Protein AF-A0A963PQT6-F1 (afdb_monomer)

Mean predicted aligned error: 2.9 Å

Foldseek 3Di:
DDDAQVPDPDVCVHVCVVVCVVLCCQPPLVVLLLLLLVLLLVQLQVVCVVADPQRHHDDPVVNVVSVCCSVVVDVVLSVQLVVQCVVVVDNSVSSLVSVLVVCPPPVNCVSCSVVRCPPHDPVVSNVSSVVVSVVD

Radius of gyration: 16.92 Å; Cα contacts (8 Å, |Δi|>4): 123; chains: 1; bounding box: 40×31×50 Å

Secondary structure (DSSP, 8-state):
----TTT-SSTTTTTTGGGGGGGHHHHSHHHHHHHHHHHHHHHHHHHHHTT-SSSPPPPHHHHHHHHHHHHS--HHHHHHHHHHHHHHS-HHHHHHHHHHHHHTT-HHHHHTGGGTTTT--HHHHHHHHHHHHHH-

pLDDT: mean 96.27, std 2.61, range [84.31, 98.56]

Nearest PDB structures (foldseek):
  2ptq-assembly1_A  TM=9.759E-01  e=4.360E-11  Escherichia coli
  2ptr-assembly1_A-2  TM=9.754E-01  e=5.929E-11  Escherichia coli
  2pts-assembly1_A  TM=9.787E-01  e=7.661E-11  Escherichia coli
  2ptr-assembly1_B-2  TM=9.767E-01  e=1.154E-10  Escherichia coli
  4nsl-assembly1_B  TM=9.755E-01  e=2.489E-10  Salmonella enterica subsp. enterica serovar Typhimurium str. LT2

Solvent-accessible surface area (backbone atoms only — not comparable to full-atom values): 7717 Å² total; per-residue (Å²): 133,77,87,43,53,86,65,37,89,49,51,63,69,14,85,39,25,82,85,42,52,85,44,43,73,38,76,30,70,61,19,45,51,52,32,36,53,47,46,47,52,52,49,41,52,50,52,17,68,70,50,43,95,82,35,54,63,71,52,71,67,57,52,52,49,56,53,44,55,64,74,68,60,46,73,70,55,47,53,52,29,54,59,44,18,74,76,65,77,35,67,64,61,13,48,50,55,47,52,50,62,72,27,67,96,35,72,76,45,52,71,39,44,80,47,59,66,56,97,58,56,69,60,64,40,49,56,52,24,49,52,54,46,74,70,104

Sequence (136 aa):
MELNELTAVSPLDGRYAAKLAAFRPIFSEWGYMRRRVQVELAWFVALSDAGFEEFKPLSNEVRAYLAALLRDFSEADGLAIKQIEKTTNHDVKAVEYWLKSKFAGRPELEKATEFVHFACTSEDINNTSHALQLKA

Structure (mmCIF, N/CA/C/O backbone):
data_AF-A0A963PQT6-F1
#
_entry.id   AF-A0A963PQT6-F1
#
loop_
_atom_site.group_PDB
_atom_site.id
_atom_site.type_symbol
_atom_site.label_atom_id
_atom_site.label_alt_id
_atom_site.label_comp_id
_atom_site.label_asym_id
_atom_site.label_entity_id
_atom_site.label_seq_id
_atom_site.pdbx_PDB_ins_code
_atom_site.Cartn_x
_atom_site.Cartn_y
_atom_site.Cartn_z
_atom_site.occupancy
_atom_site.B_iso_or_equiv
_atom_site.auth_seq_id
_atom_site.auth_comp_id
_atom_site.auth_asym_id
_atom_site.auth_atom_id
_atom_site.pdbx_PDB_model_num
ATOM 1 N N . MET A 1 1 ? 17.984 13.336 -21.049 1.00 84.31 1 MET A N 1
ATOM 2 C CA . MET A 1 1 ? 17.569 12.205 -21.905 1.00 84.31 1 MET A CA 1
ATOM 3 C C . MET A 1 1 ? 16.358 11.588 -21.243 1.00 84.31 1 MET A C 1
ATOM 5 O O . MET A 1 1 ? 16.444 11.323 -20.053 1.00 84.31 1 MET A O 1
ATOM 9 N N . GLU A 1 2 ? 15.260 11.409 -21.971 1.00 92.81 2 GLU A N 1
ATOM 10 C CA . GLU A 1 2 ? 14.064 10.734 -21.446 1.00 92.81 2 GLU A CA 1
ATOM 11 C C . GLU A 1 2 ? 14.283 9.218 -21.367 1.00 92.81 2 GLU A C 1
ATOM 13 O O . GLU A 1 2 ? 15.035 8.658 -22.176 1.00 92.81 2 GLU A O 1
ATOM 18 N N . LEU A 1 3 ? 13.631 8.556 -20.409 1.00 94.12 3 LEU A N 1
ATOM 19 C CA . LEU A 1 3 ? 13.678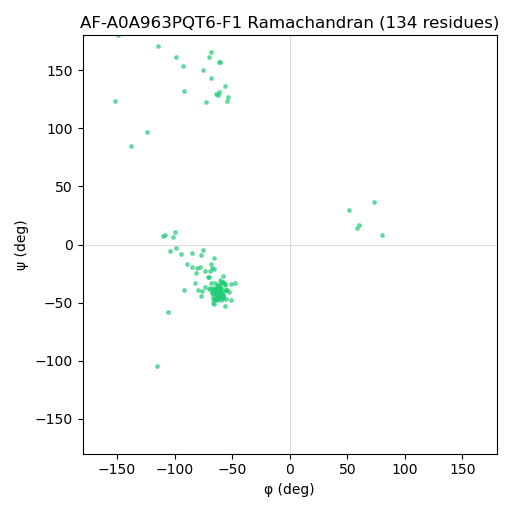 7.100 -20.264 1.00 94.12 3 LEU A CA 1
ATOM 20 C C . LEU A 1 3 ? 12.853 6.423 -21.370 1.00 94.12 3 LEU A C 1
ATOM 22 O O . LEU A 1 3 ? 11.658 6.666 -21.507 1.00 94.12 3 LEU A O 1
ATOM 26 N N . ASN A 1 4 ? 13.491 5.551 -22.147 1.00 95.00 4 ASN A N 1
ATOM 27 C CA . ASN A 1 4 ? 12.874 4.670 -23.138 1.00 95.00 4 ASN A CA 1
ATOM 28 C C . ASN A 1 4 ? 13.684 3.365 -23.256 1.00 95.00 4 ASN A C 1
ATOM 30 O O . ASN A 1 4 ? 14.702 3.205 -22.585 1.00 95.00 4 ASN A O 1
ATOM 34 N N . GLU A 1 5 ? 13.263 2.435 -24.120 1.00 94.62 5 GLU A N 1
ATOM 35 C CA . GLU A 1 5 ? 13.927 1.129 -24.245 1.00 94.62 5 GLU A CA 1
ATOM 36 C C . GLU A 1 5 ? 15.420 1.206 -24.607 1.00 94.62 5 GLU A C 1
ATOM 38 O O . GLU A 1 5 ? 16.195 0.350 -24.179 1.00 94.62 5 GLU A O 1
ATOM 43 N N . LEU A 1 6 ? 15.826 2.219 -25.381 1.00 96.25 6 LEU A N 1
ATOM 44 C CA . LEU A 1 6 ? 17.209 2.427 -25.816 1.00 96.25 6 LEU A CA 1
ATOM 45 C C . LEU A 1 6 ? 18.054 3.140 -24.751 1.00 96.25 6 LEU A C 1
ATOM 47 O O . LEU A 1 6 ? 19.254 2.894 -24.662 1.00 96.25 6 LEU A O 1
ATOM 51 N N . THR A 1 7 ? 17.450 4.039 -23.969 1.00 97.44 7 THR A N 1
ATOM 52 C CA . THR A 1 7 ? 18.147 4.854 -22.957 1.00 97.44 7 THR A CA 1
ATOM 53 C C . THR A 1 7 ? 18.106 4.255 -21.550 1.00 97.44 7 THR A C 1
ATOM 55 O O . THR A 1 7 ? 18.781 4.768 -20.657 1.00 97.44 7 THR A O 1
ATOM 58 N N . ALA A 1 8 ? 17.341 3.181 -21.332 1.00 97.19 8 ALA A N 1
ATOM 59 C CA . ALA A 1 8 ? 17.282 2.470 -20.060 1.00 97.19 8 ALA A CA 1
ATOM 60 C C . ALA A 1 8 ? 18.652 1.890 -19.669 1.00 97.19 8 ALA A C 1
ATOM 62 O O . ALA A 1 8 ? 19.299 1.195 -20.452 1.00 97.19 8 ALA A O 1
ATOM 63 N N . VAL A 1 9 ? 19.073 2.132 -18.421 1.00 97.88 9 VAL A N 1
ATOM 64 C CA . VAL A 1 9 ? 20.331 1.581 -17.879 1.00 97.88 9 VAL A CA 1
ATOM 65 C C . VAL A 1 9 ? 20.248 0.062 -17.729 1.00 97.88 9 VAL A C 1
ATOM 67 O O . VAL A 1 9 ? 21.197 -0.654 -18.043 1.00 97.88 9 VAL A O 1
ATOM 70 N N . SER A 1 10 ? 19.107 -0.438 -17.251 1.00 97.38 10 SER A N 1
ATOM 71 C CA . SER A 1 10 ? 18.863 -1.869 -17.090 1.00 97.38 10 SER A CA 1
ATOM 72 C C . SER A 1 10 ? 18.194 -2.444 -18.340 1.00 97.38 10 SER A C 1
ATOM 74 O O . SER A 1 10 ? 17.164 -1.924 -18.776 1.00 97.38 10 SER A O 1
ATOM 76 N N . PRO A 1 11 ? 18.680 -3.571 -18.891 1.00 96.81 11 PRO A N 1
ATOM 77 C CA . PRO A 1 11 ? 18.000 -4.237 -19.995 1.00 96.81 11 PRO A CA 1
ATOM 78 C C . PRO A 1 11 ? 16.659 -4.850 -19.568 1.00 96.81 11 PRO A C 1
ATOM 80 O O . PRO A 1 11 ? 15.847 -5.148 -20.441 1.00 96.81 11 PRO A O 1
ATOM 83 N N . LEU A 1 12 ? 16.410 -5.027 -18.262 1.00 97.00 12 LEU A N 1
ATOM 84 C CA . LEU A 1 12 ? 15.125 -5.504 -17.736 1.00 97.00 12 LEU A CA 1
ATOM 85 C C . LEU A 1 12 ? 13.992 -4.516 -18.049 1.00 97.00 12 LEU A C 1
ATOM 87 O O . LEU A 1 12 ? 12.891 -4.941 -18.384 1.00 97.00 12 LEU A O 1
ATOM 91 N N . ASP A 1 13 ? 14.293 -3.217 -18.029 1.00 96.50 13 ASP A N 1
ATOM 92 C CA . ASP A 1 13 ? 13.344 -2.141 -18.334 1.00 96.50 13 ASP A CA 1
ATOM 93 C C . ASP A 1 13 ? 13.472 -1.607 -19.771 1.00 96.50 13 ASP A C 1
ATOM 95 O O . ASP A 1 13 ? 12.667 -0.777 -20.189 1.00 96.50 13 ASP A O 1
ATOM 99 N N . GLY A 1 14 ? 14.446 -2.114 -20.538 1.00 96.62 14 GLY A N 1
ATOM 100 C CA . GLY A 1 14 ? 14.646 -1.816 -21.959 1.00 96.62 14 GLY A CA 1
ATOM 101 C C . GLY A 1 14 ? 14.453 -3.044 -22.845 1.00 96.62 14 GLY A C 1
ATOM 102 O O . GLY A 1 14 ? 13.333 -3.497 -23.059 1.00 96.62 14 GLY A O 1
ATOM 103 N N . ARG A 1 15 ? 15.555 -3.628 -23.338 1.00 97.81 15 ARG A N 1
ATOM 104 C CA . ARG A 1 15 ? 15.562 -4.767 -24.284 1.00 97.81 15 ARG A CA 1
ATOM 105 C C . ARG A 1 15 ? 14.625 -5.930 -23.916 1.00 97.81 15 ARG A C 1
ATOM 107 O O . ARG A 1 15 ? 14.133 -6.622 -24.807 1.00 97.81 15 ARG A O 1
ATOM 114 N N . TYR A 1 16 ? 14.428 -6.199 -22.627 1.00 97.25 16 TYR A N 1
ATOM 115 C CA . TYR A 1 16 ? 13.614 -7.305 -22.118 1.00 97.25 16 TYR A CA 1
ATOM 116 C C . TYR A 1 16 ? 12.305 -6.855 -21.457 1.00 97.25 16 TYR A C 1
ATOM 118 O O . TYR A 1 16 ? 11.581 -7.705 -20.939 1.00 97.25 16 TYR A O 1
ATOM 126 N N . ALA A 1 17 ? 11.955 -5.568 -21.537 1.00 96.44 17 ALA A N 1
ATOM 127 C CA . ALA A 1 17 ? 10.769 -4.986 -20.911 1.00 96.44 17 ALA A CA 1
ATOM 128 C C . ALA A 1 17 ? 9.481 -5.754 -21.233 1.00 96.44 17 ALA A C 1
ATOM 130 O O . ALA A 1 17 ? 8.725 -6.111 -20.330 1.00 96.44 17 ALA A O 1
ATOM 131 N N . ALA A 1 18 ? 9.259 -6.076 -22.510 1.00 96.44 18 ALA A N 1
ATOM 132 C CA . ALA A 1 18 ? 8.074 -6.812 -22.946 1.00 96.44 18 ALA A CA 1
ATOM 133 C C . ALA A 1 18 ? 7.965 -8.208 -22.302 1.00 96.44 18 ALA A C 1
ATOM 135 O O . ALA A 1 18 ? 6.866 -8.661 -21.995 1.00 96.44 18 ALA A O 1
ATOM 136 N N . LYS A 1 19 ? 9.097 -8.879 -22.038 1.00 97.56 19 LYS A N 1
ATOM 137 C CA . LYS A 1 19 ? 9.124 -10.202 -21.385 1.00 97.56 19 LYS A CA 1
ATOM 138 C C . LYS A 1 19 ? 8.820 -10.126 -19.890 1.00 97.56 19 LYS A C 1
ATOM 140 O O . LYS A 1 19 ? 8.419 -11.125 -19.304 1.00 97.56 19 LYS A O 1
ATOM 145 N N . LEU A 1 20 ? 9.025 -8.958 -19.285 1.00 96.31 20 LEU A N 1
ATOM 146 C CA . LEU A 1 20 ? 8.858 -8.725 -17.852 1.00 96.31 20 LEU A CA 1
ATOM 147 C C . LEU A 1 20 ? 7.621 -7.879 -17.528 1.00 96.31 20 LEU A C 1
ATOM 149 O O . LEU A 1 20 ? 7.420 -7.505 -16.375 1.00 96.31 20 LEU A O 1
ATOM 153 N N . ALA A 1 21 ? 6.759 -7.601 -18.511 1.00 95.62 21 ALA A N 1
ATOM 154 C CA . ALA A 1 21 ? 5.580 -6.756 -18.331 1.00 95.62 21 ALA A CA 1
ATOM 155 C C . ALA A 1 21 ? 4.675 -7.233 -17.178 1.00 95.62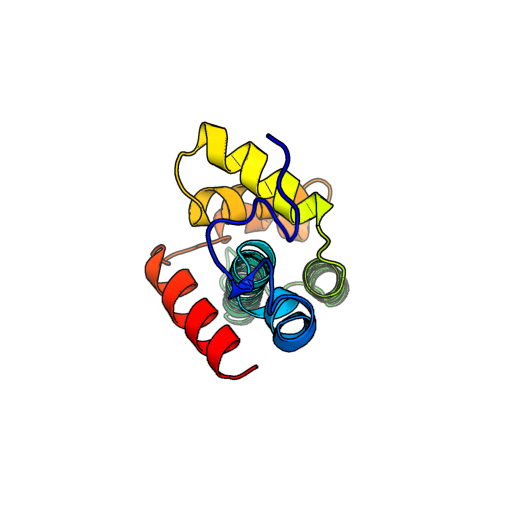 21 ALA A C 1
ATOM 157 O O . ALA A 1 21 ? 4.215 -6.413 -16.386 1.00 95.62 21 ALA A O 1
ATOM 158 N N . ALA A 1 22 ? 4.497 -8.551 -17.026 1.00 96.88 22 ALA A N 1
ATOM 159 C CA . ALA A 1 22 ? 3.702 -9.154 -15.951 1.00 96.88 22 ALA A CA 1
ATOM 160 C C . ALA A 1 22 ? 4.294 -8.945 -14.543 1.00 96.88 22 ALA A C 1
ATOM 162 O O . ALA A 1 22 ? 3.565 -9.001 -13.557 1.00 96.88 22 ALA A O 1
ATOM 163 N N . PHE A 1 23 ? 5.595 -8.664 -14.435 1.00 96.69 23 PHE A N 1
ATOM 164 C CA . PHE A 1 23 ? 6.263 -8.407 -13.161 1.00 96.69 23 PHE A CA 1
ATOM 165 C C . PHE A 1 23 ? 6.146 -6.951 -12.710 1.00 96.69 23 PHE A C 1
ATOM 167 O O . PHE A 1 23 ? 6.290 -6.680 -11.519 1.00 96.69 23 PHE A O 1
ATOM 174 N N . ARG A 1 24 ? 5.842 -6.006 -13.612 1.00 95.56 24 ARG A N 1
ATOM 175 C CA . ARG A 1 24 ? 5.731 -4.578 -13.265 1.00 95.56 24 ARG A CA 1
ATOM 176 C C . ARG A 1 24 ? 4.682 -4.308 -12.179 1.00 95.56 24 ARG A C 1
ATOM 178 O O . ARG A 1 24 ? 5.030 -3.621 -11.222 1.00 95.56 24 ARG A O 1
ATOM 185 N N . PRO A 1 25 ? 3.459 -4.873 -12.217 1.00 96.31 25 PRO A N 1
ATOM 186 C CA . PRO A 1 25 ? 2.480 -4.670 -11.144 1.00 96.31 25 PRO A CA 1
ATOM 187 C C . PRO A 1 25 ? 2.891 -5.271 -9.789 1.00 96.31 25 PRO A C 1
ATOM 189 O O . PRO A 1 25 ? 2.233 -5.004 -8.787 1.00 96.31 25 PRO A O 1
ATOM 192 N N . ILE A 1 26 ? 3.942 -6.099 -9.751 1.00 97.12 26 ILE A N 1
ATOM 193 C CA . ILE A 1 26 ? 4.385 -6.831 -8.560 1.00 97.12 26 ILE A CA 1
ATOM 194 C C . ILE A 1 26 ? 5.655 -6.197 -7.990 1.00 97.12 26 ILE A C 1
ATOM 196 O O . ILE A 1 26 ? 5.650 -5.776 -6.839 1.00 97.12 26 ILE A O 1
ATOM 200 N N . PHE A 1 27 ? 6.719 -6.107 -8.792 1.00 97.25 27 PHE A N 1
ATOM 201 C CA . PHE A 1 27 ? 8.082 -5.785 -8.352 1.00 97.25 27 PHE A CA 1
ATOM 202 C C . PHE A 1 27 ? 8.534 -4.353 -8.658 1.00 97.25 27 PHE A C 1
ATOM 204 O O . PHE A 1 27 ? 9.622 -3.967 -8.240 1.00 97.25 27 PHE A O 1
ATOM 211 N N . SER A 1 28 ? 7.734 -3.555 -9.372 1.00 96.75 28 SER A N 1
ATOM 212 C CA . SER A 1 28 ? 8.023 -2.120 -9.482 1.00 96.75 28 SER A CA 1
ATOM 213 C C . SER A 1 28 ? 7.824 -1.418 -8.137 1.00 96.75 28 SER A C 1
ATOM 215 O O . SER A 1 28 ? 7.143 -1.937 -7.253 1.00 96.75 28 SER A O 1
ATOM 217 N N . GLU A 1 29 ? 8.334 -0.192 -8.020 1.00 96.19 29 GLU A N 1
ATOM 218 C CA . GLU A 1 29 ? 8.053 0.688 -6.880 1.00 96.19 29 GLU A CA 1
ATOM 219 C C . GLU A 1 29 ? 6.541 0.846 -6.642 1.00 96.19 29 GLU A C 1
ATOM 221 O O . GLU A 1 29 ? 6.073 0.768 -5.509 1.00 96.19 29 GLU A O 1
ATOM 226 N N . TRP A 1 30 ? 5.751 0.984 -7.715 1.00 97.12 30 TRP A N 1
ATOM 227 C CA . TRP A 1 30 ? 4.291 1.043 -7.620 1.00 97.12 30 TRP A CA 1
ATOM 228 C C . TRP A 1 30 ? 3.702 -0.256 -7.055 1.00 97.12 30 TRP A C 1
ATOM 230 O O . TRP A 1 30 ? 2.856 -0.221 -6.161 1.00 97.12 30 TRP A O 1
ATOM 240 N N . GLY A 1 31 ? 4.177 -1.408 -7.540 1.00 97.44 31 GLY A N 1
ATOM 241 C CA . GLY A 1 31 ? 3.741 -2.720 -7.061 1.00 97.44 31 GLY A CA 1
ATOM 242 C C . GLY A 1 31 ? 4.085 -2.934 -5.588 1.00 97.44 31 GLY A C 1
ATOM 243 O O . GLY A 1 31 ? 3.242 -3.388 -4.813 1.00 97.44 31 GLY A O 1
ATOM 244 N N . TYR A 1 32 ? 5.290 -2.534 -5.181 1.00 97.19 32 TYR A N 1
ATOM 245 C CA . TYR A 1 32 ? 5.738 -2.609 -3.795 1.00 97.19 32 TYR A CA 1
ATOM 246 C C . TYR A 1 32 ? 4.914 -1.702 -2.880 1.00 97.19 32 TYR A C 1
ATOM 248 O O . TYR A 1 32 ? 4.400 -2.141 -1.851 1.00 97.19 32 TYR A O 1
ATOM 256 N N . MET A 1 33 ? 4.696 -0.459 -3.298 1.00 97.44 33 MET A N 1
ATOM 257 C CA . MET A 1 33 ? 3.879 0.509 -2.577 1.00 97.44 33 MET A CA 1
ATOM 258 C C . MET A 1 33 ? 2.431 0.039 -2.415 1.00 97.44 33 MET A C 1
ATOM 260 O O . MET A 1 33 ? 1.873 0.132 -1.322 1.00 97.44 33 MET A O 1
ATOM 264 N N . ARG A 1 34 ? 1.843 -0.561 -3.457 1.00 98.06 34 ARG A N 1
ATOM 265 C CA . ARG A 1 34 ? 0.517 -1.182 -3.370 1.00 98.06 34 ARG A CA 1
ATOM 266 C C . ARG A 1 34 ? 0.473 -2.301 -2.323 1.00 98.06 34 ARG A C 1
ATOM 268 O O . ARG A 1 34 ? -0.536 -2.441 -1.633 1.00 98.06 34 ARG A O 1
ATOM 275 N N . ARG A 1 35 ? 1.540 -3.100 -2.179 1.00 98.25 35 ARG A N 1
ATOM 276 C CA . ARG A 1 35 ? 1.626 -4.129 -1.123 1.00 98.25 35 ARG A CA 1
ATOM 277 C C . ARG A 1 35 ? 1.768 -3.524 0.270 1.00 98.25 35 ARG A C 1
ATOM 279 O O . ARG A 1 35 ? 1.096 -4.002 1.175 1.00 98.25 35 ARG A O 1
ATOM 286 N N . ARG A 1 36 ? 2.521 -2.435 0.431 1.00 98.12 36 ARG A N 1
ATOM 287 C CA . ARG A 1 36 ? 2.588 -1.713 1.712 1.00 98.12 36 ARG A CA 1
ATOM 288 C C . ARG A 1 36 ? 1.221 -1.179 2.131 1.00 98.12 36 ARG A C 1
ATOM 290 O O . ARG A 1 36 ? 0.790 -1.425 3.250 1.00 98.12 36 ARG A O 1
ATOM 297 N N . VAL A 1 37 ? 0.487 -0.562 1.200 1.00 98.31 37 VAL A N 1
ATOM 298 C CA . VAL A 1 37 ? -0.911 -0.146 1.420 1.00 98.31 37 VAL A CA 1
ATOM 299 C C . VAL A 1 37 ? -1.791 -1.343 1.796 1.00 98.31 37 VAL A C 1
ATOM 301 O O . VAL A 1 37 ? -2.593 -1.247 2.721 1.00 98.31 37 VAL A O 1
ATOM 304 N N . GLN A 1 38 ? -1.639 -2.484 1.114 1.00 98.50 38 GLN A N 1
ATOM 305 C CA . GLN A 1 38 ? -2.378 -3.707 1.441 1.00 98.50 38 GLN A CA 1
ATOM 306 C C . GLN A 1 38 ? -2.131 -4.172 2.881 1.00 98.50 38 GLN A C 1
ATOM 308 O O . GLN A 1 38 ? -3.088 -4.534 3.563 1.00 98.50 38 GLN A O 1
ATOM 313 N N . VAL A 1 39 ? -0.872 -4.195 3.323 1.00 98.56 39 VAL A N 1
ATOM 314 C CA . VAL A 1 39 ? -0.501 -4.640 4.672 1.00 98.56 39 VAL A CA 1
ATOM 315 C C . VAL A 1 39 ? -1.044 -3.680 5.726 1.00 98.56 39 VAL A C 1
ATOM 317 O O . VAL A 1 39 ? -1.688 -4.135 6.664 1.00 98.56 39 VAL A O 1
ATOM 320 N N . GLU A 1 40 ? -0.866 -2.373 5.541 1.00 98.56 40 GLU A N 1
ATOM 321 C CA . GLU A 1 40 ? -1.382 -1.352 6.462 1.00 98.56 40 GLU A CA 1
ATOM 322 C C . GLU A 1 40 ? -2.902 -1.439 6.629 1.00 98.56 40 GLU A C 1
ATOM 324 O O . GLU A 1 40 ? -3.419 -1.443 7.745 1.00 98.56 40 GLU A O 1
ATOM 329 N N . LEU A 1 41 ? -3.640 -1.578 5.521 1.00 98.50 41 LEU A N 1
ATOM 330 C CA . LEU A 1 41 ? 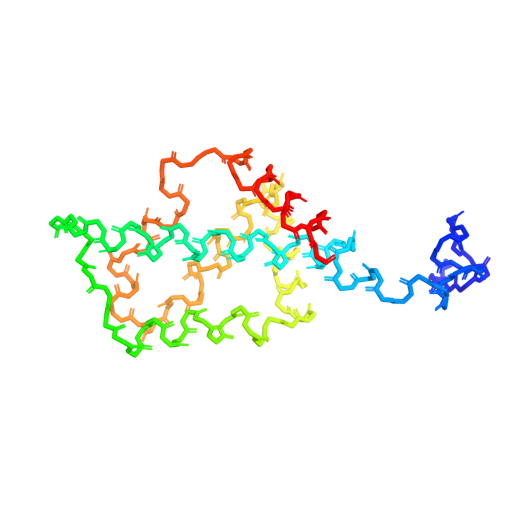-5.094 -1.736 5.560 1.00 98.50 41 LEU A CA 1
ATOM 331 C C . LEU A 1 41 ? -5.512 -3.037 6.253 1.00 98.50 41 LEU A C 1
ATOM 333 O O . LEU A 1 41 ? -6.464 -3.036 7.033 1.00 98.50 41 LEU A O 1
ATOM 337 N N . ALA A 1 42 ? -4.814 -4.143 5.984 1.00 98.44 42 ALA A N 1
ATOM 338 C CA . ALA A 1 42 ? -5.088 -5.419 6.637 1.00 98.44 42 ALA A CA 1
ATOM 339 C C . ALA A 1 42 ? -4.828 -5.344 8.149 1.00 98.44 42 ALA A C 1
ATOM 341 O O . ALA A 1 42 ? -5.637 -5.844 8.929 1.00 98.44 42 ALA A O 1
ATOM 342 N N . TRP A 1 43 ? -3.745 -4.679 8.558 1.00 98.50 43 TRP A N 1
ATOM 343 C CA . TRP A 1 43 ? -3.417 -4.466 9.963 1.00 98.50 43 TRP A CA 1
ATOM 344 C C . TRP A 1 43 ? -4.452 -3.588 10.668 1.00 98.50 43 TRP A C 1
ATOM 346 O O . TRP A 1 43 ? -4.975 -3.964 11.714 1.00 98.50 43 TRP A O 1
ATOM 356 N N . PHE A 1 44 ? -4.838 -2.474 10.047 1.00 98.25 44 PHE A N 1
ATOM 357 C CA . PHE A 1 44 ? -5.867 -1.576 10.563 1.00 98.25 44 PHE A CA 1
ATOM 358 C C . PHE A 1 44 ? -7.214 -2.286 10.777 1.00 98.25 44 PHE A C 1
ATOM 360 O O . PHE A 1 44 ? -7.859 -2.129 11.814 1.00 98.25 44 PHE A O 1
ATOM 367 N N . VAL A 1 45 ? -7.628 -3.118 9.816 1.00 98.25 45 VAL A N 1
ATOM 368 C CA . VAL A 1 45 ? -8.851 -3.924 9.927 1.00 98.25 45 VAL A CA 1
ATOM 369 C C . VAL A 1 45 ? -8.730 -4.977 11.032 1.00 98.25 45 VAL A C 1
ATOM 371 O O . VAL A 1 45 ? -9.685 -5.163 11.786 1.00 98.25 45 VAL A O 1
ATOM 374 N N . ALA A 1 46 ? -7.569 -5.625 11.168 1.00 98.19 46 ALA A N 1
ATOM 375 C CA . ALA A 1 46 ? -7.323 -6.609 12.220 1.00 98.19 46 ALA A CA 1
ATOM 376 C C . ALA A 1 46 ? -7.365 -5.987 13.627 1.00 98.19 46 ALA A C 1
ATOM 378 O O . ALA A 1 46 ? -7.955 -6.573 14.533 1.00 98.19 46 ALA A O 1
ATOM 379 N N . LEU A 1 47 ? -6.805 -4.786 13.807 1.00 97.94 47 LEU A N 1
ATOM 380 C CA . LEU A 1 47 ? -6.898 -4.034 15.064 1.00 97.94 47 LEU A CA 1
ATOM 381 C C . LEU A 1 47 ? -8.348 -3.699 15.423 1.00 97.94 47 LEU A C 1
ATOM 383 O O . LEU A 1 47 ? -8.743 -3.826 16.577 1.00 97.94 47 LEU A O 1
ATOM 387 N N . SER A 1 48 ? -9.154 -3.330 14.429 1.00 97.50 48 SER A N 1
ATOM 388 C CA . SER A 1 48 ? -10.582 -3.101 14.630 1.00 97.50 48 SER A CA 1
ATOM 389 C C . SER A 1 48 ? -11.333 -4.374 15.048 1.00 97.50 48 SER A C 1
ATOM 391 O O . SER A 1 48 ? -12.198 -4.329 15.923 1.00 97.50 48 SER A O 1
ATOM 393 N N . ASP A 1 49 ? -10.990 -5.523 14.456 1.00 97.81 49 ASP A N 1
ATOM 394 C CA . ASP A 1 49 ? -11.582 -6.824 14.797 1.00 97.81 49 ASP A CA 1
ATOM 395 C C . ASP A 1 49 ? -11.182 -7.325 16.191 1.00 97.81 49 ASP A C 1
ATOM 397 O O . ASP A 1 49 ? -11.924 -8.099 16.797 1.00 97.81 49 ASP A O 1
ATOM 401 N N . ALA A 1 50 ? -10.055 -6.855 16.733 1.00 96.56 50 ALA A N 1
ATOM 402 C CA . ALA A 1 50 ? -9.661 -7.140 18.110 1.00 96.56 50 ALA A CA 1
ATOM 403 C C . ALA A 1 50 ? -10.595 -6.485 19.150 1.00 96.56 50 ALA A C 1
ATOM 405 O O . ALA A 1 50 ? -10.655 -6.948 20.288 1.00 96.56 50 ALA A O 1
ATOM 406 N N . GLY A 1 51 ? -11.356 -5.453 18.761 1.00 91.62 51 GLY A N 1
ATOM 407 C CA . GLY A 1 51 ? -12.470 -4.919 19.546 1.00 91.62 51 GLY A CA 1
ATOM 408 C C . GLY A 1 51 ? -12.076 -4.119 20.792 1.00 91.62 51 GLY A C 1
ATOM 409 O O . GLY A 1 51 ? -12.773 -4.206 21.803 1.00 91.62 51 GLY A O 1
ATOM 410 N N . PHE A 1 52 ? -10.986 -3.345 20.732 1.00 91.25 52 PHE A N 1
ATOM 411 C CA . PHE A 1 52 ? -10.578 -2.433 21.810 1.00 91.25 52 PHE A CA 1
ATOM 412 C C . PHE A 1 52 ? -11.648 -1.362 22.092 1.00 91.25 52 PHE A C 1
ATOM 414 O O . PHE A 1 52 ? -12.448 -1.016 21.217 1.00 91.25 52 PHE A O 1
ATOM 421 N N . GLU A 1 53 ? -11.654 -0.789 23.300 1.00 92.94 53 GLU A N 1
ATOM 422 C CA . GLU A 1 53 ? -12.612 0.270 23.659 1.00 92.94 53 GLU A CA 1
ATOM 423 C C . GLU A 1 53 ? -12.441 1.512 22.771 1.00 92.94 53 GLU A C 1
ATOM 425 O O . GLU A 1 53 ? -13.429 2.110 22.327 1.00 92.94 53 GLU A O 1
ATOM 430 N N . GLU A 1 54 ? -11.187 1.849 22.468 1.00 93.50 54 GLU A N 1
ATOM 431 C CA . GLU A 1 54 ? -10.755 2.982 21.653 1.00 93.50 54 GLU A CA 1
ATOM 432 C C . GLU A 1 54 ? -10.853 2.712 20.146 1.00 93.50 54 GLU A C 1
ATOM 434 O O . GL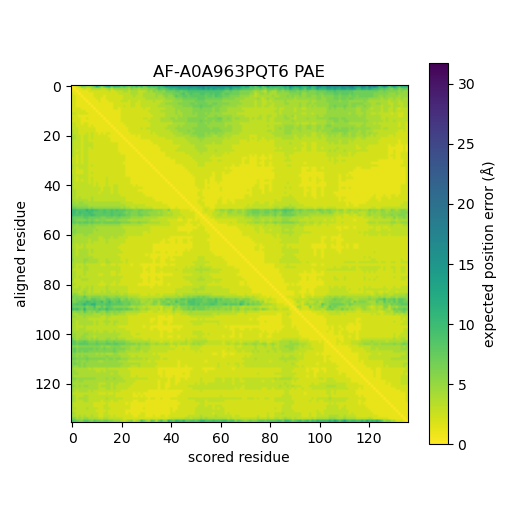U A 1 54 ? -10.934 3.660 19.363 1.00 93.50 54 GLU A O 1
ATOM 439 N N . PHE A 1 55 ? -10.895 1.441 19.728 1.00 96.19 55 PHE A N 1
ATOM 440 C CA . PHE A 1 55 ? -11.033 1.048 18.326 1.00 96.19 55 PHE A CA 1
ATOM 441 C C . PHE A 1 55 ? -12.004 -0.121 18.164 1.00 96.19 55 PHE A C 1
ATOM 443 O O . PHE A 1 55 ? -11.635 -1.293 18.088 1.00 96.19 55 PHE A O 1
ATOM 450 N N . LYS A 1 56 ? -13.286 0.235 18.092 1.00 94.62 56 LYS A N 1
ATOM 451 C CA . LYS A 1 56 ? -14.380 -0.719 17.908 1.00 94.62 56 LYS A CA 1
ATOM 452 C C . LYS A 1 56 ? -14.378 -1.329 16.495 1.00 94.62 56 LYS A C 1
ATOM 454 O O . LYS A 1 56 ? -13.820 -0.727 15.571 1.00 94.62 56 LYS A O 1
ATOM 459 N N . PRO A 1 57 ? -15.057 -2.476 16.303 1.00 97.19 57 PRO A N 1
ATOM 460 C CA . PRO A 1 57 ? -15.245 -3.075 14.986 1.00 97.19 57 PRO A CA 1
ATOM 461 C C . PRO A 1 57 ? -15.849 -2.088 13.979 1.00 97.19 57 PRO A C 1
ATOM 463 O O . PRO A 1 57 ? -16.896 -1.490 14.234 1.00 97.19 57 PRO A O 1
ATOM 466 N N . LEU A 1 58 ? -15.184 -1.933 12.835 1.00 97.62 58 LEU A N 1
ATOM 467 C CA . LEU A 1 58 ? -15.610 -1.080 11.730 1.00 97.62 58 LEU A CA 1
ATOM 468 C C . LEU A 1 58 ? -16.862 -1.652 11.075 1.00 97.62 58 LEU A C 1
ATOM 470 O O . LEU A 1 58 ? -16.974 -2.869 10.879 1.00 97.62 58 LEU A O 1
ATOM 474 N N . SER A 1 59 ? -17.763 -0.767 10.653 1.00 97.75 59 SER A N 1
ATOM 475 C CA . SER A 1 59 ? -18.943 -1.161 9.890 1.00 97.75 59 SER A CA 1
ATOM 476 C C . SER A 1 59 ? -18.584 -1.822 8.551 1.00 97.75 59 SER A C 1
ATOM 478 O O . SER A 1 59 ? -17.519 -1.601 7.963 1.00 97.75 59 SER A O 1
ATOM 480 N N . ASN A 1 60 ? -19.509 -2.628 8.018 1.00 98.00 60 ASN A N 1
ATOM 481 C CA . ASN A 1 60 ? -19.338 -3.275 6.712 1.00 98.00 60 ASN A CA 1
ATOM 482 C C . ASN A 1 60 ? -19.143 -2.259 5.575 1.00 98.00 60 ASN A C 1
ATOM 484 O O . ASN A 1 60 ? -18.414 -2.537 4.625 1.00 98.00 60 ASN A O 1
ATOM 488 N N . GLU A 1 61 ? -19.765 -1.082 5.676 1.00 97.88 61 GLU A N 1
ATOM 489 C CA . GLU A 1 61 ? 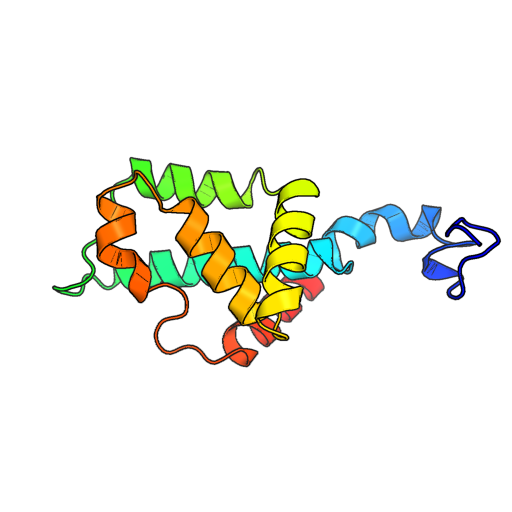-19.603 0.000 4.703 1.00 97.88 61 GLU A CA 1
ATOM 490 C C . GLU A 1 61 ? -18.166 0.530 4.697 1.00 97.88 61 GLU A C 1
ATOM 492 O O . GLU A 1 61 ? -17.542 0.640 3.638 1.00 97.88 61 GLU A O 1
ATOM 497 N N . VAL A 1 62 ? -17.601 0.790 5.879 1.00 97.94 62 VAL A N 1
ATOM 498 C CA . VAL A 1 62 ? -16.216 1.249 5.998 1.00 97.94 62 VAL A CA 1
ATOM 499 C C . VAL A 1 62 ? -15.241 0.173 5.523 1.00 97.94 62 VAL A C 1
ATOM 501 O O . VAL A 1 62 ? -14.313 0.479 4.775 1.00 97.94 62 VAL A O 1
ATOM 504 N N . ARG A 1 63 ? -15.473 -1.100 5.862 1.00 98.19 63 ARG A N 1
ATOM 505 C CA . ARG A 1 63 ? -14.660 -2.222 5.359 1.00 98.19 63 ARG A CA 1
ATOM 506 C C . ARG A 1 63 ? -14.694 -2.317 3.833 1.00 98.19 63 ARG A C 1
ATOM 508 O O . ARG A 1 63 ? -13.649 -2.511 3.211 1.00 98.19 63 ARG A O 1
ATOM 515 N N . ALA A 1 64 ? -15.863 -2.133 3.220 1.00 98.19 64 ALA A N 1
ATOM 516 C CA . ALA A 1 64 ? -16.000 -2.114 1.766 1.00 98.19 64 ALA A CA 1
ATOM 517 C C . ALA A 1 64 ? -15.238 -0.940 1.131 1.00 98.19 64 ALA A C 1
ATOM 519 O O . ALA A 1 64 ? -14.598 -1.117 0.093 1.00 98.19 64 ALA A O 1
ATOM 520 N N . TYR A 1 65 ? -15.246 0.233 1.771 1.00 98.25 65 TYR A N 1
ATOM 521 C CA . TYR A 1 65 ? -14.447 1.379 1.337 1.00 98.25 65 TYR A CA 1
ATOM 522 C C . TYR A 1 65 ? -12.938 1.103 1.410 1.00 98.25 65 TYR A C 1
ATOM 524 O O . TYR A 1 65 ? -12.230 1.329 0.429 1.00 98.25 65 TYR A O 1
ATOM 532 N N . LEU A 1 66 ? -12.440 0.565 2.527 1.00 98.25 66 LEU A N 1
ATOM 533 C CA . LEU A 1 66 ? -11.021 0.219 2.675 1.00 98.25 66 LEU A CA 1
ATOM 534 C C . LEU A 1 66 ? -10.583 -0.831 1.641 1.00 98.25 66 LEU A C 1
ATOM 536 O O . LEU A 1 66 ? -9.524 -0.701 1.030 1.00 98.25 66 LEU A O 1
ATOM 540 N N . ALA A 1 67 ? -11.421 -1.835 1.373 1.00 98.19 67 ALA A N 1
ATOM 541 C CA . ALA A 1 67 ? -11.162 -2.813 0.319 1.00 98.19 67 ALA A CA 1
ATOM 542 C C . ALA A 1 67 ? -11.131 -2.170 -1.082 1.00 98.19 67 ALA A C 1
ATOM 544 O O . ALA A 1 67 ? -10.305 -2.548 -1.917 1.00 98.19 67 ALA A O 1
ATOM 545 N N . ALA A 1 68 ? -11.996 -1.182 -1.338 1.00 98.19 68 ALA A N 1
ATOM 546 C CA . ALA A 1 68 ? -12.004 -0.428 -2.588 1.00 98.19 68 ALA A CA 1
ATOM 547 C C . ALA A 1 68 ? -10.714 0.384 -2.785 1.00 98.19 68 ALA A C 1
ATOM 549 O O . ALA A 1 68 ? -10.176 0.366 -3.888 1.00 98.19 68 ALA A O 1
ATOM 550 N N . LEU A 1 69 ? -10.157 0.998 -1.729 1.00 97.88 69 LEU A N 1
ATOM 551 C CA . LEU A 1 69 ? -8.871 1.713 -1.811 1.00 97.88 69 LEU A CA 1
ATOM 552 C C . LEU A 1 69 ? -7.741 0.829 -2.355 1.00 97.88 69 LEU A C 1
ATOM 554 O O . LEU A 1 69 ? -6.917 1.297 -3.134 1.00 97.88 69 LEU A O 1
ATOM 558 N N . LEU A 1 70 ? -7.701 -0.450 -1.967 1.00 97.81 70 LEU A N 1
ATOM 559 C CA . LEU A 1 70 ? -6.690 -1.390 -2.455 1.00 97.81 70 LEU A CA 1
ATOM 560 C C . LEU A 1 70 ? -7.005 -1.945 -3.852 1.00 97.81 70 LEU A C 1
ATOM 562 O O . LEU A 1 70 ? -6.096 -2.174 -4.662 1.00 97.81 70 LEU A O 1
ATOM 566 N N . ARG A 1 71 ? -8.281 -2.238 -4.122 1.00 97.81 71 ARG A N 1
ATOM 567 C CA . ARG A 1 71 ? -8.728 -2.759 -5.420 1.00 97.81 71 ARG A CA 1
ATOM 568 C C . ARG A 1 71 ? -8.485 -1.738 -6.529 1.00 97.81 71 ARG A C 1
ATOM 570 O O . ARG A 1 71 ? -7.979 -2.114 -7.580 1.00 97.81 71 ARG A O 1
ATOM 577 N N . ASP A 1 72 ? -8.795 -0.478 -6.249 1.00 97.81 72 ASP A N 1
ATOM 578 C CA . ASP A 1 72 ? -8.788 0.617 -7.216 1.00 97.81 72 ASP A CA 1
ATOM 579 C C . ASP A 1 72 ? -7.506 1.471 -7.111 1.00 97.81 72 ASP A C 1
ATOM 581 O O . ASP A 1 72 ? -7.423 2.538 -7.716 1.00 97.81 72 ASP A O 1
ATOM 585 N N . PHE A 1 73 ? -6.498 1.004 -6.356 1.00 98.19 73 PHE A N 1
ATOM 586 C CA . PHE A 1 73 ? -5.207 1.679 -6.207 1.00 98.19 73 PHE A CA 1
ATOM 587 C C . PHE A 1 73 ? -4.582 1.941 -7.579 1.00 98.19 73 PHE A C 1
ATOM 589 O O . PHE A 1 73 ? -4.375 1.009 -8.359 1.00 98.19 73 PHE A O 1
ATOM 596 N N . SER A 1 74 ? -4.277 3.205 -7.865 1.00 97.88 74 SER A N 1
ATOM 597 C CA . SER A 1 74 ? -3.870 3.669 -9.192 1.00 97.88 74 SER A CA 1
ATOM 598 C C . SER A 1 74 ? -2.426 4.177 -9.228 1.00 97.88 74 SER A C 1
ATOM 600 O O . SER A 1 74 ? -1.770 4.347 -8.199 1.00 97.88 74 SER A O 1
ATOM 602 N N . GLU A 1 75 ? -1.899 4.450 -10.425 1.00 97.06 75 GLU A N 1
ATOM 603 C CA . GLU A 1 75 ? -0.606 5.136 -10.574 1.00 97.06 75 GLU A CA 1
ATOM 604 C C . GLU A 1 75 ? -0.630 6.534 -9.935 1.00 97.06 75 GLU A C 1
ATOM 606 O O . GLU A 1 75 ? 0.334 6.933 -9.284 1.00 97.06 75 GLU A O 1
ATOM 611 N N . ALA A 1 76 ? -1.759 7.244 -10.036 1.00 98.06 76 ALA A N 1
ATOM 612 C CA . ALA A 1 76 ? -1.936 8.557 -9.423 1.00 98.06 76 ALA A CA 1
ATOM 613 C C . ALA A 1 76 ? -1.834 8.502 -7.889 1.00 98.06 76 ALA A C 1
ATOM 615 O O . ALA A 1 76 ? -1.253 9.402 -7.282 1.00 98.06 76 ALA A O 1
ATOM 616 N N . ASP A 1 77 ? -2.336 7.437 -7.258 1.00 98.00 77 ASP A N 1
ATOM 617 C CA . ASP A 1 77 ? -2.178 7.234 -5.815 1.00 98.00 77 ASP A CA 1
ATOM 618 C C . ASP A 1 77 ? -0.715 6.980 -5.439 1.00 98.00 77 ASP A C 1
ATOM 620 O O . ASP A 1 77 ? -0.220 7.562 -4.473 1.00 98.00 77 ASP A O 1
ATOM 624 N N . GLY A 1 78 ? 0.002 6.185 -6.241 1.00 97.38 78 GLY A N 1
ATOM 625 C CA . GLY A 1 78 ? 1.438 5.978 -6.061 1.00 97.38 78 GLY A CA 1
ATOM 626 C C . GLY A 1 78 ? 2.236 7.282 -6.168 1.00 97.38 78 GLY A C 1
ATOM 627 O O . GLY A 1 78 ? 3.084 7.575 -5.325 1.00 97.38 78 GLY A O 1
ATOM 628 N N . LEU A 1 79 ? 1.916 8.123 -7.154 1.00 97.19 79 LEU A N 1
ATOM 629 C CA . LEU A 1 79 ? 2.522 9.448 -7.310 1.00 97.19 79 LEU A CA 1
ATOM 630 C C . LEU A 1 79 ? 2.194 10.384 -6.139 1.00 97.19 79 LEU A C 1
ATOM 632 O O . LEU A 1 79 ? 3.066 11.133 -5.696 1.00 97.19 79 LEU A O 1
ATOM 636 N N . ALA A 1 80 ? 0.970 10.328 -5.605 1.00 97.56 80 ALA A N 1
ATOM 637 C CA . ALA A 1 80 ? 0.588 11.096 -4.422 1.00 97.56 80 ALA A CA 1
ATOM 638 C C . ALA A 1 80 ? 1.418 10.691 -3.191 1.00 97.56 80 ALA A C 1
ATOM 640 O O . ALA A 1 80 ? 1.907 11.563 -2.472 1.00 97.56 80 ALA A O 1
ATOM 641 N N . ILE A 1 81 ? 1.656 9.390 -2.988 1.00 97.69 81 ILE A N 1
ATOM 642 C CA . ILE A 1 81 ? 2.539 8.894 -1.921 1.00 97.69 81 ILE A CA 1
ATOM 643 C C . ILE A 1 81 ? 3.977 9.382 -2.140 1.00 97.69 81 ILE A C 1
ATOM 645 O O . ILE A 1 81 ? 4.564 9.942 -1.217 1.00 97.69 81 ILE A O 1
ATOM 649 N N . LYS A 1 82 ? 4.532 9.280 -3.360 1.00 95.88 82 LYS A N 1
ATOM 650 C CA . LYS A 1 82 ? 5.875 9.823 -3.663 1.00 95.88 82 LYS A CA 1
ATOM 651 C C . LYS A 1 82 ? 5.966 11.329 -3.398 1.00 95.88 82 LYS A C 1
ATOM 653 O O . LYS A 1 82 ? 7.027 11.825 -3.031 1.00 95.88 82 LYS A O 1
ATOM 658 N N . GLN A 1 83 ? 4.882 12.080 -3.592 1.00 96.06 83 GLN A N 1
ATOM 659 C CA . GLN A 1 83 ? 4.868 13.513 -3.303 1.00 96.06 83 GLN A CA 1
ATOM 660 C C . GLN A 1 83 ? 4.936 13.798 -1.796 1.00 96.06 83 GLN A C 1
ATOM 662 O O . GLN A 1 83 ? 5.627 14.734 -1.400 1.00 96.06 83 GLN A O 1
ATOM 667 N N . ILE A 1 84 ? 4.277 12.984 -0.970 1.00 96.06 84 ILE A N 1
ATOM 668 C CA . ILE A 1 84 ? 4.384 13.049 0.495 1.00 96.06 84 ILE A CA 1
ATOM 669 C C . ILE A 1 84 ? 5.792 12.638 0.949 1.00 96.06 84 ILE A C 1
ATOM 671 O O . ILE A 1 84 ? 6.383 13.289 1.811 1.00 96.06 84 ILE A O 1
ATOM 675 N N . GLU A 1 85 ? 6.362 11.603 0.329 1.00 94.94 85 GLU A N 1
ATOM 676 C CA . GLU A 1 85 ? 7.702 11.092 0.638 1.00 94.94 85 GLU A CA 1
ATOM 677 C C . GLU A 1 85 ? 8.793 12.157 0.494 1.00 94.94 85 GLU A C 1
ATOM 679 O O . GLU A 1 85 ? 9.731 12.185 1.284 1.00 94.94 85 GLU A O 1
ATOM 684 N N . LYS A 1 86 ? 8.652 13.098 -0.449 1.00 93.69 86 LYS A N 1
ATOM 685 C CA . LYS A 1 86 ? 9.585 14.232 -0.584 1.00 93.69 86 LYS A CA 1
ATOM 686 C C . LYS A 1 86 ? 9.680 15.086 0.682 1.00 93.69 86 LYS A C 1
ATOM 688 O O . LYS A 1 86 ? 10.699 15.735 0.895 1.00 93.69 86 LYS A O 1
ATOM 693 N N . THR A 1 87 ? 8.624 15.123 1.492 1.00 91.12 87 THR A N 1
ATOM 694 C CA . THR A 1 87 ? 8.594 15.858 2.760 1.00 91.12 87 THR A CA 1
ATOM 695 C C . THR A 1 87 ? 9.021 14.979 3.933 1.00 91.12 87 THR A C 1
ATOM 697 O O . THR A 1 87 ? 9.726 15.459 4.814 1.00 91.12 87 THR A O 1
ATOM 700 N N . THR A 1 88 ? 8.621 13.704 3.960 1.00 87.88 88 THR A N 1
ATOM 701 C CA . THR A 1 88 ? 8.946 12.796 5.076 1.00 87.88 88 THR A CA 1
ATOM 702 C C . THR A 1 88 ? 10.348 12.200 4.993 1.00 87.88 88 THR A C 1
ATOM 704 O O . THR A 1 88 ? 10.883 11.783 6.016 1.00 87.88 88 THR A O 1
ATOM 707 N N . ASN A 1 89 ? 10.921 12.117 3.789 1.00 89.50 89 ASN A N 1
ATOM 708 C CA . ASN A 1 89 ? 12.125 11.349 3.465 1.00 89.50 89 ASN A CA 1
ATOM 709 C C . ASN A 1 89 ? 12.053 9.881 3.943 1.00 89.50 89 ASN A C 1
ATOM 711 O O . ASN A 1 89 ? 13.066 9.279 4.297 1.00 89.50 89 ASN A O 1
ATOM 715 N N . HIS A 1 90 ? 10.836 9.326 4.003 1.00 88.31 90 HIS A N 1
ATOM 716 C CA . HIS A 1 90 ? 10.566 7.956 4.431 1.00 88.31 90 HIS A CA 1
ATOM 717 C C . HIS A 1 90 ? 9.288 7.429 3.763 1.00 88.31 90 HIS A C 1
ATOM 719 O O . HIS A 1 90 ? 8.202 7.995 3.918 1.00 88.31 90 HIS A O 1
ATOM 725 N N . ASP A 1 91 ? 9.425 6.306 3.064 1.00 85.31 91 ASP A N 1
ATOM 726 C CA . ASP A 1 91 ? 8.403 5.665 2.231 1.00 85.31 91 ASP A CA 1
ATOM 727 C C . ASP A 1 91 ? 7.195 5.108 3.012 1.00 85.31 91 ASP A C 1
ATOM 729 O O . ASP A 1 91 ? 6.056 5.448 2.700 1.00 85.31 91 ASP A O 1
ATOM 733 N N . VAL A 1 92 ? 7.406 4.315 4.067 1.00 88.38 92 VAL A N 1
ATOM 734 C CA . VAL A 1 92 ? 6.327 3.782 4.918 1.00 88.38 92 VAL A CA 1
ATOM 735 C C . VAL A 1 92 ? 5.564 4.918 5.599 1.00 88.38 92 VAL A C 1
ATOM 737 O O . VAL A 1 92 ? 4.336 4.941 5.576 1.00 88.38 92 VAL A O 1
ATOM 740 N N . LYS A 1 93 ? 6.270 5.941 6.098 1.00 91.56 93 LYS A N 1
ATOM 741 C CA . LYS A 1 93 ? 5.615 7.120 6.676 1.00 91.56 93 LYS A CA 1
ATOM 742 C C . LYS A 1 93 ? 4.759 7.872 5.650 1.00 91.56 93 LYS A C 1
ATOM 744 O O . LYS A 1 93 ? 3.704 8.402 5.993 1.00 91.56 93 LYS A O 1
ATOM 749 N N . ALA A 1 94 ? 5.180 7.912 4.386 1.00 96.44 94 ALA A N 1
ATOM 750 C CA . ALA A 1 94 ? 4.385 8.509 3.318 1.00 96.44 94 ALA A CA 1
ATOM 751 C C . ALA A 1 94 ? 3.099 7.714 3.031 1.00 96.44 94 ALA A C 1
ATOM 753 O O . ALA A 1 94 ? 2.051 8.321 2.806 1.00 96.44 94 ALA A O 1
ATOM 754 N N . VAL A 1 95 ? 3.155 6.377 3.100 1.00 96.44 95 VAL A N 1
ATOM 755 C CA . VAL A 1 95 ? 1.967 5.508 3.018 1.00 96.44 95 VAL A CA 1
ATOM 756 C C . VAL A 1 95 ? 1.006 5.781 4.178 1.00 96.44 95 VAL A C 1
ATOM 758 O O . VAL A 1 95 ? -0.191 5.943 3.935 1.00 96.44 95 VAL A O 1
ATOM 761 N N . GLU A 1 96 ? 1.511 5.907 5.410 1.00 94.81 96 GLU A N 1
ATOM 762 C CA . GLU A 1 96 ? 0.696 6.255 6.584 1.00 94.81 96 GLU A CA 1
ATOM 763 C C . GLU A 1 96 ? -0.056 7.575 6.361 1.00 94.81 96 GLU A C 1
ATOM 765 O O . GLU A 1 96 ? -1.282 7.623 6.459 1.00 94.81 96 GLU A O 1
ATOM 770 N N . TYR A 1 97 ? 0.651 8.647 5.993 1.00 95.56 97 TYR A N 1
ATOM 771 C CA . TYR A 1 97 ? 0.021 9.945 5.735 1.00 95.56 97 TYR A CA 1
ATOM 772 C C . TYR A 1 97 ? -0.980 9.901 4.581 1.00 95.56 97 TYR A C 1
ATOM 774 O O . TYR A 1 97 ? -2.035 10.537 4.658 1.00 95.56 97 TYR A O 1
ATOM 782 N N . TRP A 1 98 ? -0.685 9.144 3.523 1.00 97.94 98 TRP A N 1
ATOM 783 C CA . TRP A 1 98 ? -1.625 8.957 2.426 1.00 97.94 98 TRP A CA 1
ATOM 784 C C . TRP A 1 98 ? -2.905 8.274 2.911 1.00 97.94 98 TRP A C 1
ATOM 786 O O . TRP A 1 98 ? -3.990 8.780 2.624 1.00 97.94 98 TRP A O 1
ATOM 796 N N . LEU A 1 99 ? -2.813 7.209 3.714 1.00 97.50 99 LEU A N 1
ATOM 797 C CA . LEU A 1 99 ? -3.983 6.549 4.303 1.00 97.50 99 LEU A CA 1
ATOM 798 C C . LEU A 1 99 ? -4.791 7.504 5.183 1.00 97.50 99 LEU A C 1
ATOM 800 O O . LEU A 1 99 ? -5.998 7.633 4.977 1.00 97.50 99 LEU A O 1
ATOM 804 N N . LYS A 1 100 ? -4.129 8.247 6.080 1.00 96.25 100 LYS A N 1
ATOM 805 C CA . LYS A 1 100 ? -4.787 9.263 6.918 1.00 96.25 100 LYS A CA 1
ATOM 806 C C . LYS A 1 100 ? -5.530 10.302 6.063 1.00 96.25 100 LYS A C 1
ATOM 808 O O . LYS A 1 100 ? -6.658 10.667 6.380 1.00 96.25 100 LYS A O 1
ATOM 813 N N . SER A 1 101 ? -4.968 10.714 4.921 1.00 96.38 101 SER A N 1
ATOM 814 C CA . SER A 1 101 ? -5.651 11.627 3.989 1.00 96.38 101 SER A CA 1
ATOM 815 C C . SER A 1 101 ? -6.911 11.022 3.354 1.00 96.38 101 SER A C 1
ATOM 817 O O . SER A 1 101 ? -7.891 11.731 3.134 1.00 96.38 101 SER A O 1
ATOM 819 N N . LYS A 1 102 ? -6.929 9.704 3.103 1.00 97.31 102 LYS A N 1
ATOM 820 C CA . LYS A 1 102 ? -8.094 8.986 2.555 1.00 97.31 102 LYS A CA 1
ATOM 821 C C . LYS A 1 102 ? -9.186 8.734 3.600 1.00 97.31 102 LYS A C 1
ATOM 823 O O . LYS A 1 102 ? -10.266 8.269 3.232 1.00 97.31 102 LYS A O 1
ATOM 828 N N . PHE A 1 103 ? -8.924 8.997 4.880 1.00 96.25 103 PHE A N 1
ATOM 829 C CA . PHE A 1 103 ? -9.894 8.822 5.966 1.00 96.25 103 PHE A CA 1
ATOM 830 C C . PHE A 1 103 ? -10.736 10.081 6.211 1.00 96.25 103 PHE A C 1
ATOM 832 O O . PHE A 1 103 ? -11.808 9.984 6.805 1.00 96.25 103 PHE A O 1
ATOM 839 N N . ALA A 1 104 ? -10.296 11.238 5.709 1.00 92.94 104 ALA A N 1
ATOM 840 C CA . ALA A 1 104 ? -11.008 12.502 5.849 1.00 92.94 104 ALA A CA 1
ATOM 841 C C . ALA A 1 104 ? -12.451 12.424 5.313 1.00 92.94 104 ALA A C 1
ATOM 843 O O . ALA A 1 104 ? -12.713 11.871 4.241 1.00 92.94 104 ALA A 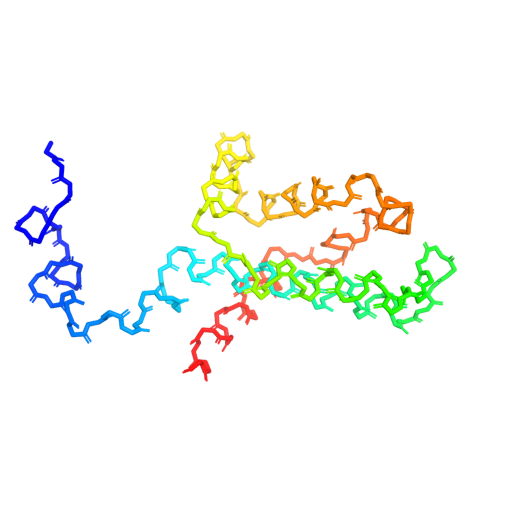O 1
ATOM 844 N N . GLY A 1 105 ? -13.395 12.992 6.064 1.00 93.00 105 GLY A N 1
ATOM 845 C CA . GLY A 1 105 ? -14.824 12.972 5.754 1.00 93.00 105 GLY A CA 1
ATOM 846 C C . GLY A 1 105 ? -15.535 11.669 6.131 1.00 93.00 105 GLY A C 1
ATOM 847 O O . GLY A 1 105 ? -16.696 11.489 5.759 1.00 93.00 105 GLY A O 1
ATOM 848 N N . ARG A 1 106 ? -14.873 10.749 6.849 1.00 95.62 106 ARG A N 1
ATOM 849 C CA . ARG A 1 106 ? -15.444 9.460 7.281 1.00 95.62 106 ARG A CA 1
ATOM 850 C C . ARG A 1 106 ? -15.342 9.311 8.802 1.00 95.62 106 ARG A C 1
ATOM 852 O O . ARG A 1 106 ? -14.319 8.833 9.284 1.00 95.62 106 ARG A O 1
ATOM 859 N N . PRO A 1 107 ? -16.403 9.633 9.566 1.00 95.31 107 PRO A N 1
ATOM 860 C CA . PRO A 1 107 ? -16.327 9.735 11.027 1.00 95.31 107 PRO A CA 1
ATOM 861 C C . PRO A 1 107 ? -15.812 8.486 11.759 1.00 95.31 107 PRO A C 1
ATOM 863 O O . PRO A 1 107 ? -15.138 8.618 12.777 1.00 95.31 107 PRO A O 1
ATOM 866 N N . GLU A 1 108 ? -16.125 7.277 11.277 1.00 94.81 108 GLU A N 1
ATOM 867 C CA . GLU A 1 108 ? -15.594 6.028 11.854 1.00 94.81 108 GLU A CA 1
ATOM 868 C C . GLU A 1 108 ? -14.071 5.916 11.687 1.00 94.81 108 GLU A C 1
ATOM 870 O O . GLU A 1 108 ? -13.377 5.536 12.626 1.00 94.81 108 GLU A O 1
ATOM 875 N N . LEU A 1 109 ? -13.548 6.286 10.515 1.00 96.69 109 LEU A N 1
ATOM 876 C CA . LEU A 1 109 ? -12.116 6.237 10.224 1.00 96.69 109 LEU A CA 1
ATOM 877 C C . LEU A 1 109 ? -11.366 7.390 10.883 1.00 96.69 109 LEU A C 1
ATOM 879 O O . LEU A 1 109 ? -10.299 7.167 11.439 1.00 96.69 109 LEU A O 1
ATOM 883 N N . GLU A 1 110 ? -11.939 8.597 10.885 1.00 95.75 110 GLU A N 1
ATOM 884 C CA . GLU A 1 110 ? -11.345 9.772 11.528 1.00 95.75 110 GLU A CA 1
ATOM 885 C C . GLU A 1 110 ? -11.042 9.505 13.005 1.00 95.75 110 GLU A C 1
ATOM 887 O O . GLU A 1 110 ? -9.916 9.730 13.448 1.00 95.75 110 GLU A O 1
ATOM 892 N N . LYS A 1 111 ? -12.002 8.925 13.738 1.00 95.00 111 LYS A N 1
ATOM 893 C CA . LYS A 1 111 ? -11.832 8.534 15.148 1.00 95.00 111 LYS A CA 1
ATOM 894 C C . LYS A 1 111 ? -10.725 7.505 15.373 1.00 95.00 111 LYS A C 1
ATOM 896 O O . LYS A 1 111 ? -10.116 7.512 16.436 1.00 95.00 111 LYS A O 1
ATOM 901 N N . ALA A 1 112 ? -10.474 6.643 14.393 1.00 96.19 112 ALA A N 1
ATOM 902 C CA . ALA A 1 112 ? -9.473 5.588 14.472 1.00 96.19 112 ALA A CA 1
ATOM 903 C C . ALA A 1 112 ? -8.168 5.935 13.731 1.00 96.19 112 ALA A C 1
ATOM 905 O O . ALA A 1 112 ? -7.291 5.090 13.632 1.00 96.19 112 ALA A O 1
ATOM 906 N N . THR A 1 113 ? -7.995 7.157 13.219 1.00 96.31 113 THR A N 1
ATOM 907 C CA . THR A 1 113 ? -6.872 7.524 12.325 1.00 96.31 113 THR A CA 1
ATOM 908 C C . THR A 1 113 ? -5.497 7.250 12.934 1.00 96.31 113 THR A C 1
ATOM 910 O O . THR A 1 113 ? -4.568 6.859 12.230 1.00 96.31 113 THR A O 1
ATOM 913 N N . GLU A 1 114 ? -5.361 7.408 14.248 1.00 95.75 114 GLU A N 1
ATOM 914 C CA . GLU A 1 114 ? -4.104 7.158 14.962 1.00 95.75 114 GLU A CA 1
ATOM 915 C C . GLU A 1 114 ? -3.791 5.665 15.153 1.00 95.75 114 GLU A C 1
ATOM 917 O O . GLU A 1 114 ? -2.701 5.326 15.604 1.00 95.75 114 GLU A O 1
ATOM 922 N N . PHE A 1 115 ? -4.701 4.770 14.750 1.00 97.38 115 PHE A N 1
ATOM 923 C CA . PHE A 1 115 ? -4.440 3.334 14.673 1.00 97.38 115 PHE A CA 1
ATOM 924 C C . PHE A 1 115 ? -3.781 2.895 13.355 1.00 97.38 115 PHE A C 1
ATOM 926 O O . PHE A 1 115 ? -3.374 1.739 13.230 1.00 97.38 115 PHE A O 1
ATOM 933 N N . VAL A 1 116 ? -3.646 3.788 12.366 1.00 97.38 116 VAL A N 1
ATOM 934 C CA . VAL A 1 116 ? -2.838 3.503 11.167 1.00 97.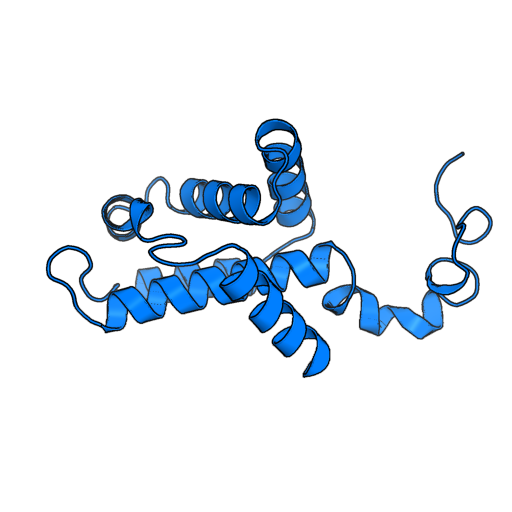38 116 VAL A CA 1
ATOM 935 C C . VAL A 1 116 ? -1.379 3.337 11.596 1.00 97.38 116 VAL A C 1
ATOM 937 O O . VAL A 1 116 ? -0.855 4.192 12.307 1.00 97.38 116 VAL A O 1
ATOM 940 N N . HIS A 1 117 ? -0.735 2.244 11.174 1.00 97.25 117 HIS A N 1
ATOM 941 C CA . HIS A 1 117 ? 0.627 1.872 11.576 1.00 97.25 117 HIS A CA 1
ATOM 942 C C . HIS A 1 117 ? 0.823 1.642 13.095 1.00 97.25 117 HIS A C 1
ATOM 944 O O . HIS A 1 117 ? 1.948 1.644 13.599 1.00 97.25 117 HIS A O 1
ATOM 950 N N . PHE A 1 118 ? -0.255 1.446 13.865 1.00 97.31 118 PHE A N 1
ATOM 951 C CA . PHE A 1 118 ? -0.156 1.320 15.321 1.00 97.31 118 PHE A CA 1
ATOM 952 C C . PHE A 1 118 ? 0.677 0.112 15.748 1.00 97.31 118 PHE A C 1
ATOM 954 O O . PHE A 1 118 ? 0.415 -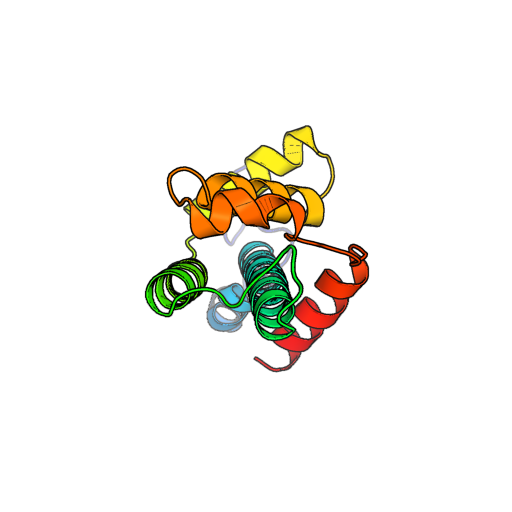1.014 15.327 1.00 97.31 118 PHE A O 1
ATOM 961 N N . ALA A 1 119 ? 1.651 0.368 16.624 1.00 96.56 119 ALA A N 1
ATOM 962 C CA . ALA A 1 119 ? 2.586 -0.614 17.174 1.00 96.56 119 ALA A CA 1
ATOM 963 C C . ALA A 1 119 ? 3.432 -1.380 16.134 1.00 96.56 119 ALA A C 1
ATOM 965 O O . ALA A 1 119 ? 4.067 -2.371 16.492 1.00 96.56 119 ALA A O 1
ATOM 966 N N . CYS A 1 120 ? 3.484 -0.912 14.884 1.00 97.38 120 CYS A N 1
ATOM 967 C CA . CYS A 1 120 ? 4.375 -1.445 13.861 1.00 97.38 120 CYS A CA 1
ATOM 968 C C . CYS A 1 120 ? 5.701 -0.679 13.817 1.00 97.38 120 CYS A C 1
ATOM 970 O O . CYS A 1 120 ? 5.782 0.507 14.141 1.00 97.38 120 CYS A O 1
ATOM 972 N N . THR A 1 121 ? 6.744 -1.366 13.361 1.00 96.06 121 THR A N 1
ATOM 973 C CA . THR A 1 121 ? 7.908 -0.735 12.736 1.00 96.06 121 THR A CA 1
ATOM 974 C C . THR A 1 121 ? 7.786 -0.810 11.214 1.00 96.06 121 THR A C 1
ATOM 976 O O . THR A 1 121 ? 7.069 -1.653 10.672 1.00 96.06 121 THR A O 1
ATOM 979 N N . SER A 1 122 ? 8.542 0.023 10.495 1.00 94.44 122 SER A N 1
ATOM 980 C CA . SER A 1 122 ? 8.617 -0.010 9.029 1.00 94.44 122 SER A CA 1
ATOM 981 C C . SER A 1 122 ? 8.918 -1.409 8.481 1.00 94.44 122 SER A C 1
ATOM 983 O O . SER A 1 122 ? 8.400 -1.785 7.431 1.00 94.44 122 SER A O 1
ATOM 985 N N . GLU A 1 123 ? 9.715 -2.206 9.198 1.00 96.56 123 GLU A N 1
ATOM 986 C CA . GLU A 1 123 ? 10.062 -3.560 8.763 1.00 96.56 123 GLU A CA 1
ATOM 987 C C . GLU A 1 123 ? 8.912 -4.563 8.846 1.00 96.56 123 GLU A C 1
ATOM 989 O O . GLU A 1 123 ? 8.867 -5.459 8.006 1.00 96.56 123 GLU A O 1
ATOM 994 N N . ASP A 1 124 ? 7.945 -4.387 9.752 1.00 98.06 124 ASP A N 1
ATOM 995 C CA . ASP A 1 124 ? 6.743 -5.233 9.781 1.00 98.06 124 ASP A CA 1
ATOM 996 C C . ASP A 1 124 ? 5.959 -5.088 8.473 1.00 98.06 124 ASP A C 1
ATOM 998 O O . ASP A 1 124 ? 5.437 -6.058 7.925 1.00 98.06 124 ASP A O 1
ATOM 1002 N N . ILE A 1 125 ? 5.940 -3.871 7.925 1.00 98.00 125 ILE A N 1
ATOM 1003 C CA . ILE A 1 125 ? 5.284 -3.560 6.657 1.00 98.00 125 ILE A CA 1
ATOM 1004 C C . ILE A 1 125 ? 6.134 -4.034 5.475 1.00 98.00 125 ILE A C 1
ATOM 1006 O O . ILE A 1 125 ? 5.607 -4.630 4.533 1.00 98.00 125 ILE A O 1
ATOM 1010 N N . ASN A 1 126 ? 7.447 -3.800 5.508 1.00 97.31 126 ASN A N 1
ATOM 1011 C CA . ASN A 1 126 ? 8.351 -4.145 4.409 1.00 97.31 126 ASN A CA 1
ATOM 1012 C C . ASN A 1 126 ? 8.454 -5.656 4.198 1.00 97.31 126 ASN A C 1
ATOM 1014 O O . ASN A 1 126 ? 8.263 -6.140 3.078 1.00 97.31 126 ASN A O 1
ATOM 1018 N N . ASN A 1 127 ? 8.722 -6.417 5.262 1.00 98.00 127 ASN A N 1
ATOM 1019 C CA . ASN A 1 127 ? 8.973 -7.851 5.148 1.00 98.00 127 ASN A CA 1
ATOM 1020 C C . ASN A 1 127 ? 7.721 -8.614 4.673 1.00 98.00 127 ASN A C 1
ATOM 1022 O O . ASN A 1 127 ? 7.814 -9.486 3.805 1.00 98.00 127 ASN A O 1
ATOM 1026 N N . THR A 1 128 ? 6.535 -8.223 5.145 1.00 98.25 128 THR A N 1
ATOM 1027 C CA . THR A 1 128 ? 5.258 -8.826 4.754 1.00 98.25 128 THR A CA 1
ATOM 1028 C C . THR A 1 128 ? 4.865 -8.406 3.342 1.00 98.25 128 THR A C 1
ATOM 1030 O O . THR A 1 128 ? 4.389 -9.237 2.566 1.00 98.25 128 THR A O 1
ATOM 1033 N N . SER A 1 129 ? 5.144 -7.160 2.951 1.00 98.19 129 SER A N 1
ATOM 1034 C CA . SER A 1 129 ? 4.954 -6.687 1.576 1.00 98.19 129 SER A CA 1
ATOM 1035 C C . SER A 1 129 ? 5.829 -7.458 0.588 1.00 98.19 129 SER A C 1
ATOM 1037 O O . SER A 1 129 ? 5.326 -7.911 -0.441 1.00 98.19 129 SER A O 1
ATOM 1039 N N . HIS A 1 130 ? 7.105 -7.684 0.912 1.00 98.25 130 HIS A N 1
ATOM 1040 C CA . HIS A 1 130 ? 7.996 -8.518 0.105 1.00 98.25 130 HIS A CA 1
ATOM 1041 C C . HIS A 1 130 ? 7.529 -9.975 0.045 1.00 98.25 130 HIS A C 1
ATOM 1043 O O . HIS A 1 130 ? 7.498 -10.562 -1.038 1.00 98.25 130 HIS A O 1
ATOM 1049 N N . ALA A 1 131 ? 7.086 -10.552 1.166 1.00 98.50 131 ALA A N 1
ATOM 1050 C CA . ALA A 1 131 ? 6.507 -11.894 1.172 1.00 98.50 131 ALA A CA 1
ATOM 1051 C C . ALA A 1 131 ? 5.285 -11.996 0.236 1.00 98.50 131 ALA A C 1
ATOM 1053 O O . ALA A 1 131 ? 5.148 -12.971 -0.505 1.00 98.50 131 ALA A O 1
ATOM 1054 N N . LEU A 1 132 ? 4.426 -10.968 0.202 1.00 98.19 132 LEU A N 1
ATOM 1055 C CA . LEU A 1 132 ? 3.292 -10.891 -0.724 1.00 98.19 132 LEU A CA 1
ATOM 1056 C C . LEU A 1 132 ? 3.714 -10.706 -2.188 1.00 98.19 132 LEU A C 1
ATOM 1058 O O . LEU A 1 132 ? 3.020 -11.213 -3.068 1.00 98.19 132 LEU A O 1
ATOM 1062 N N . GLN A 1 133 ? 4.812 -9.997 -2.471 1.00 97.69 133 GLN A N 1
ATOM 1063 C CA . GLN A 1 133 ? 5.366 -9.895 -3.829 1.00 97.69 133 GLN A CA 1
ATOM 1064 C C . GLN A 1 133 ? 5.904 -11.242 -4.317 1.00 97.69 133 GLN A C 1
ATOM 1066 O O . GLN A 1 133 ? 5.623 -11.632 -5.443 1.00 97.69 133 GLN A O 1
ATOM 1071 N N . LEU A 1 134 ? 6.641 -11.966 -3.469 1.00 97.88 134 LEU A N 1
ATOM 1072 C CA . LEU A 1 134 ? 7.237 -13.260 -3.818 1.00 97.88 134 LEU A CA 1
ATOM 1073 C C . LEU A 1 134 ? 6.200 -14.378 -3.985 1.00 97.88 134 LEU A C 1
ATOM 1075 O O . LEU A 1 134 ? 6.439 -15.325 -4.728 1.00 97.88 134 LEU A O 1
ATOM 1079 N N . LYS A 1 135 ? 5.060 -14.280 -3.294 1.00 96.88 135 LYS A N 1
ATOM 1080 C CA . LYS A 1 135 ? 3.945 -15.233 -3.402 1.00 96.88 135 LYS A CA 1
ATOM 1081 C C . LYS A 1 135 ? 3.077 -15.030 -4.658 1.00 96.88 135 LYS A C 1
ATOM 1083 O O . LYS A 1 135 ? 2.293 -15.923 -4.974 1.00 96.88 135 LYS A O 1
ATOM 1088 N N . ALA A 1 136 ? 3.137 -13.846 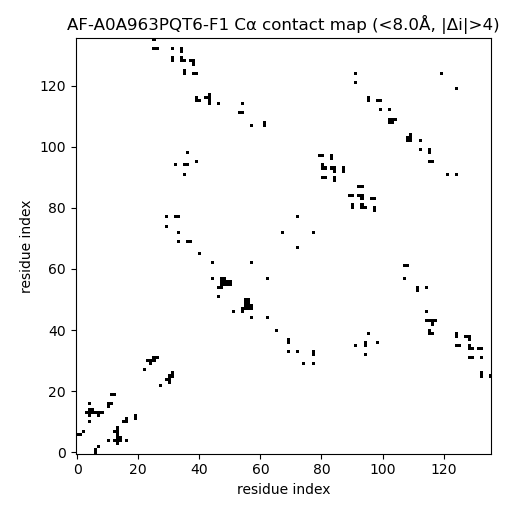-5.272 1.00 89.25 136 ALA A N 1
ATOM 1089 C CA . ALA A 1 136 ? 2.194 -13.381 -6.293 1.00 89.25 136 ALA A CA 1
ATOM 1090 C C . ALA A 1 136 ? 2.185 -14.216 -7.582 1.00 89.25 136 ALA A C 1
ATOM 1092 O O . ALA A 1 136 ? 3.240 -14.777 -7.950 1.00 89.25 136 ALA A O 1
#